Protein AF-A0A7K4D9X4-F1 (afdb_monomer_lite)

Secondary structure (DSSP, 8-state):
------STTTTPPPSSSS----------HHHHHHHHHHHHHTTS-HHHHHHHHHSPP-

Foldseek 3Di:
DDDDDPDVPRPDDPDDPDDPPDDDDDDDPVVVVVLVVVCVVVVHDSVVSCVVVPDPDD

Radius of gyration: 15.11 Å; chains: 1; bounding box: 28×45×33 Å

Structure (mmCIF, N/CA/C/O backbone):
data_AF-A0A7K4D9X4-F1
#
_entry.id   AF-A0A7K4D9X4-F1
#
loop_
_atom_site.group_PDB
_atom_site.id
_atom_site.type_symbol
_atom_site.label_atom_id
_atom_site.label_alt_id
_atom_site.label_comp_id
_atom_site.label_asym_id
_atom_site.label_entity_id
_atom_site.label_seq_id
_atom_site.pdbx_PDB_ins_code
_atom_site.Cartn_x
_atom_site.Cartn_y
_atom_site.Cartn_z
_atom_site.occupancy
_atom_site.B_iso_or_equiv
_atom_site.auth_seq_id
_atom_site.auth_comp_id
_atom_site.auth_asym_id
_atom_site.auth_atom_id
_atom_site.pdbx_PDB_model_num
ATOM 1 N N . MET A 1 1 ? 13.942 26.784 -23.801 1.00 46.38 1 MET A N 1
ATOM 2 C CA . MET A 1 1 ? 12.498 26.468 -23.725 1.00 46.38 1 MET A CA 1
ATOM 3 C C . MET A 1 1 ? 12.323 25.310 -22.757 1.00 46.38 1 MET A C 1
ATOM 5 O O . MET A 1 1 ? 12.938 24.273 -22.942 1.00 46.38 1 MET A O 1
ATOM 9 N N . ALA A 1 2 ? 11.627 25.571 -21.651 1.00 58.81 2 ALA A N 1
ATOM 10 C CA . ALA A 1 2 ? 11.525 24.707 -20.473 1.00 58.81 2 ALA A CA 1
ATOM 11 C C . ALA A 1 2 ? 10.671 23.447 -20.761 1.00 58.81 2 ALA A C 1
ATOM 13 O O . ALA A 1 2 ? 9.937 23.427 -21.742 1.00 58.81 2 ALA A O 1
ATOM 14 N N . ARG A 1 3 ? 10.660 22.401 -19.928 1.00 55.81 3 ARG A N 1
ATOM 15 C CA . ARG A 1 3 ? 9.696 22.314 -18.812 1.00 55.81 3 ARG A CA 1
ATOM 16 C C . ARG A 1 3 ? 9.776 20.916 -18.181 1.00 55.81 3 ARG A C 1
ATOM 18 O O . ARG A 1 3 ? 9.543 19.936 -18.870 1.00 55.81 3 ARG A O 1
ATOM 25 N N . GLY A 1 4 ? 9.990 20.836 -16.867 1.00 58.31 4 GLY A N 1
ATOM 26 C CA . GLY A 1 4 ? 9.553 19.670 -16.085 1.00 58.31 4 GLY A CA 1
ATOM 27 C C . GLY A 1 4 ? 10.642 18.688 -15.656 1.00 58.31 4 GLY A C 1
ATOM 28 O O . GLY A 1 4 ? 10.683 17.564 -16.129 1.00 58.31 4 GLY A O 1
ATOM 29 N N . GLY A 1 5 ? 11.479 19.078 -14.695 1.00 55.91 5 GLY A N 1
ATOM 30 C CA . GLY A 1 5 ? 12.365 18.132 -13.992 1.00 55.91 5 GLY A CA 1
ATOM 31 C C . GLY A 1 5 ? 12.606 18.464 -12.520 1.00 55.91 5 GLY A C 1
ATOM 32 O O . GLY A 1 5 ? 13.422 17.832 -11.867 1.00 55.91 5 GLY A O 1
ATOM 33 N N . LYS A 1 6 ? 11.925 19.486 -11.989 1.00 61.53 6 LYS A N 1
ATOM 34 C CA . LYS A 1 6 ? 12.140 20.007 -10.632 1.00 61.53 6 LYS A CA 1
ATOM 35 C C . LYS A 1 6 ? 10.872 19.872 -9.790 1.00 61.53 6 LYS A C 1
ATOM 37 O O . LYS A 1 6 ? 10.409 20.833 -9.188 1.00 61.53 6 LYS A O 1
ATOM 42 N N . ARG A 1 7 ? 10.233 18.703 -9.841 1.00 69.44 7 ARG A N 1
ATOM 43 C CA . ARG A 1 7 ? 9.138 18.337 -8.928 1.00 69.44 7 ARG A CA 1
ATOM 44 C C . ARG A 1 7 ? 9.533 17.061 -8.200 1.00 69.44 7 ARG A C 1
ATOM 46 O O . ARG A 1 7 ? 10.102 16.165 -8.829 1.00 69.44 7 ARG A O 1
ATOM 53 N N . GLU A 1 8 ? 9.253 16.972 -6.903 1.00 66.81 8 GLU A N 1
ATOM 54 C CA . GLU A 1 8 ? 9.468 15.730 -6.156 1.00 66.81 8 GLU A CA 1
ATOM 55 C C . GLU A 1 8 ? 8.758 14.572 -6.868 1.00 66.81 8 GLU A C 1
ATOM 57 O O . GLU A 1 8 ? 7.566 14.632 -7.159 1.00 66.81 8 GLU A O 1
ATOM 62 N N . GLY A 1 9 ? 9.523 13.537 -7.220 1.00 65.94 9 GLY A N 1
ATOM 63 C CA . GLY A 1 9 ? 9.024 12.377 -7.960 1.00 65.94 9 GLY A CA 1
ATOM 64 C C . GLY A 1 9 ? 9.166 12.441 -9.485 1.00 65.94 9 GLY A C 1
ATOM 65 O O . GLY A 1 9 ? 8.949 11.419 -10.136 1.00 65.94 9 GLY A O 1
ATOM 66 N N . SER A 1 10 ? 9.586 13.571 -10.069 1.00 57.28 10 SER A N 1
ATOM 67 C CA . SER A 1 10 ? 9.935 13.616 -11.498 1.00 57.28 10 SER A CA 1
ATOM 68 C C . SER A 1 10 ? 11.153 12.720 -11.779 1.00 57.28 10 SER A C 1
ATOM 70 O O . SER A 1 10 ? 12.188 12.849 -11.133 1.00 57.28 10 SER A O 1
ATOM 72 N N . GLY A 1 11 ? 10.997 11.744 -12.683 1.00 66.56 11 GLY A N 1
ATOM 73 C CA . GLY A 1 11 ? 12.033 10.754 -13.019 1.00 66.56 11 GLY A CA 1
ATOM 74 C C . GLY A 1 11 ? 12.013 9.448 -12.210 1.00 66.56 11 GLY A C 1
ATOM 75 O O . GLY A 1 11 ? 12.890 8.605 -12.404 1.00 66.56 11 GLY A O 1
ATOM 76 N N . ARG A 1 12 ? 11.030 9.226 -11.321 1.00 69.44 12 ARG A N 1
ATOM 77 C CA . ARG A 1 12 ? 10.900 7.929 -10.633 1.00 69.44 12 ARG A CA 1
ATOM 78 C C . ARG A 1 12 ? 10.595 6.820 -11.640 1.00 69.44 12 ARG A C 1
ATOM 80 O O . ARG A 1 12 ? 9.606 6.886 -12.366 1.00 69.44 12 ARG A O 1
ATOM 87 N N . LYS A 1 13 ? 11.448 5.792 -11.657 1.00 66.94 13 LYS A N 1
ATOM 88 C CA . LYS A 1 13 ? 11.222 4.586 -12.456 1.00 66.94 13 LYS A CA 1
ATOM 89 C C . LYS A 1 13 ? 9.971 3.866 -11.935 1.00 66.94 13 LYS A C 1
ATOM 91 O O . LYS A 1 13 ? 9.808 3.771 -10.714 1.00 66.94 13 LYS A O 1
ATOM 96 N N . PRO A 1 14 ? 9.093 3.369 -12.820 1.00 65.25 14 PRO A N 1
ATOM 97 C CA . PRO A 1 14 ? 7.985 2.526 -12.401 1.00 65.25 14 PRO A CA 1
ATOM 98 C C . PRO A 1 14 ? 8.521 1.301 -11.650 1.00 65.25 14 PRO A C 1
ATOM 100 O O . PRO A 1 14 ? 9.596 0.781 -11.951 1.00 65.25 14 PRO A O 1
ATOM 103 N N . LEU A 1 15 ? 7.778 0.858 -10.637 1.00 65.25 15 LEU A N 1
ATOM 104 C CA . LEU A 1 15 ? 8.066 -0.393 -9.944 1.00 65.25 15 LEU A CA 1
ATOM 105 C C . LEU A 1 15 ? 7.735 -1.557 -10.892 1.00 65.25 15 LEU A C 1
ATOM 107 O O . LEU A 1 15 ? 6.568 -1.896 -11.068 1.00 65.25 15 LEU A O 1
ATOM 111 N N . GLY A 1 16 ? 8.768 -2.146 -11.500 1.00 65.75 16 GLY A N 1
ATOM 112 C CA . GLY A 1 16 ? 8.670 -3.289 -12.415 1.00 65.75 16 GLY A CA 1
ATOM 113 C C . GLY A 1 16 ? 8.981 -2.954 -13.880 1.00 65.75 16 GLY A C 1
ATOM 114 O O . GLY A 1 16 ? 9.175 -1.799 -14.248 1.00 65.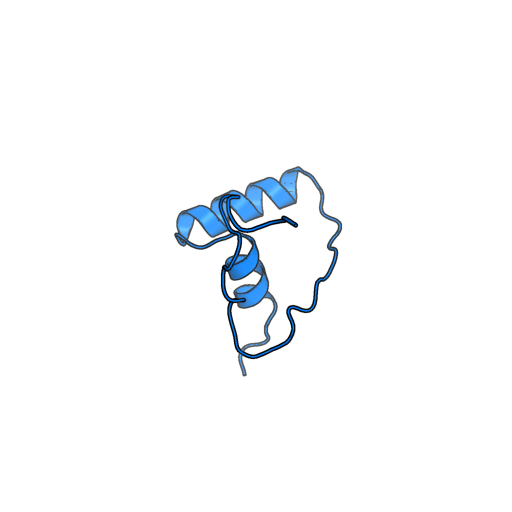75 16 GLY A O 1
ATOM 115 N N . SER A 1 17 ? 9.055 -3.994 -14.715 1.00 60.84 17 SER A N 1
ATOM 116 C CA . SER A 1 17 ? 9.333 -3.908 -16.161 1.00 60.84 17 SER A CA 1
ATOM 117 C C . SER A 1 17 ? 8.077 -3.757 -17.029 1.00 60.84 17 SER A C 1
ATOM 119 O O . SER A 1 17 ? 8.189 -3.520 -18.229 1.00 60.84 17 SER A O 1
ATOM 121 N N . SER A 1 18 ? 6.886 -3.897 -16.441 1.00 60.75 18 SER A N 1
ATOM 122 C CA . SER A 1 18 ? 5.606 -3.797 -17.147 1.00 60.75 18 SER A CA 1
ATOM 123 C C . SER A 1 18 ? 5.065 -2.370 -17.118 1.00 60.75 18 SER A C 1
ATOM 125 O O . SER A 1 18 ? 5.233 -1.652 -16.131 1.00 60.75 18 SER A O 1
ATOM 127 N N . LEU A 1 19 ? 4.339 -1.992 -18.177 1.00 61.72 19 LEU A N 1
ATOM 128 C CA . LEU A 1 19 ? 3.457 -0.825 -18.174 1.00 61.72 19 LEU A CA 1
ATOM 129 C C . LEU A 1 19 ? 2.619 -0.841 -16.890 1.00 61.72 19 LEU A C 1
ATOM 131 O O . LEU A 1 19 ? 2.005 -1.861 -16.559 1.00 61.72 19 LEU A O 1
ATOM 135 N N . ALA A 1 20 ? 2.626 0.272 -16.156 1.00 63.22 20 ALA A N 1
ATOM 136 C CA . ALA A 1 20 ? 1.807 0.427 -14.966 1.00 63.22 20 ALA A CA 1
ATOM 137 C C . ALA A 1 20 ? 0.338 0.436 -15.401 1.00 63.22 20 ALA A C 1
ATOM 139 O O . ALA A 1 20 ? -0.177 1.456 -15.855 1.00 63.22 20 ALA A O 1
ATOM 140 N N . ILE A 1 21 ? -0.328 -0.716 -15.305 1.00 66.12 21 ILE A N 1
ATOM 141 C CA . ILE A 1 21 ? -1.765 -0.812 -15.547 1.00 66.12 21 ILE A CA 1
ATOM 142 C C . ILE A 1 21 ? -2.440 -0.079 -14.390 1.00 66.12 21 ILE A C 1
ATOM 144 O O . ILE A 1 21 ? -2.541 -0.605 -13.280 1.00 66.12 21 ILE A O 1
ATOM 148 N N . SER A 1 22 ? -2.875 1.156 -14.634 1.00 69.25 22 SER A N 1
ATOM 149 C CA . SER A 1 22 ? -3.703 1.876 -13.678 1.00 69.25 22 SER A CA 1
ATOM 150 C C . SER A 1 22 ? -5.078 1.210 -13.630 1.00 69.25 22 SER A C 1
ATOM 152 O O . SER A 1 22 ? -5.758 1.046 -14.642 1.00 69.25 22 SER A O 1
ATOM 154 N N . ARG A 1 23 ? -5.485 0.780 -12.435 1.00 74.75 23 ARG A N 1
ATOM 155 C CA . ARG A 1 23 ? -6.840 0.297 -12.166 1.00 74.75 23 ARG A CA 1
ATOM 156 C C . ARG A 1 23 ? -7.461 1.191 -11.110 1.00 74.75 23 ARG A C 1
ATOM 158 O O . ARG A 1 23 ? -6.866 1.404 -10.056 1.00 74.75 23 ARG A O 1
ATOM 165 N N . ASN A 1 24 ? -8.655 1.692 -11.400 1.00 83.06 24 ASN A N 1
ATOM 166 C CA . ASN A 1 24 ? -9.441 2.440 -10.431 1.00 83.06 24 ASN A CA 1
ATOM 167 C C . ASN A 1 24 ? -10.270 1.453 -9.614 1.00 83.06 24 ASN A C 1
ATOM 169 O O . ASN A 1 24 ? -10.991 0.632 -10.179 1.00 83.06 24 ASN A O 1
ATOM 173 N N . ILE A 1 25 ? -10.172 1.543 -8.292 1.00 84.38 25 ILE A N 1
ATOM 174 C CA . ILE A 1 25 ? -10.943 0.724 -7.357 1.00 84.38 25 ILE A CA 1
ATOM 175 C C . ILE A 1 25 ? -11.820 1.680 -6.556 1.00 84.38 25 ILE A C 1
ATOM 177 O O . ILE A 1 25 ? -11.337 2.700 -6.066 1.00 84.38 25 ILE A O 1
ATOM 181 N N . ARG A 1 26 ? -13.112 1.371 -6.448 1.00 90.50 26 ARG A N 1
ATOM 182 C CA . ARG A 1 26 ? -14.032 2.095 -5.568 1.00 90.50 26 ARG A CA 1
ATOM 183 C C . ARG A 1 26 ? -14.101 1.342 -4.249 1.00 90.50 26 ARG A C 1
ATOM 185 O O . ARG A 1 26 ? -14.432 0.162 -4.245 1.00 90.50 26 ARG A O 1
ATOM 192 N N . VAL A 1 27 ? -13.774 2.022 -3.163 1.00 90.94 27 VAL A N 1
ATOM 193 C CA . VAL A 1 27 ? -13.823 1.487 -1.801 1.00 90.94 27 VAL A CA 1
ATOM 194 C C . VAL A 1 27 ? -14.477 2.511 -0.891 1.00 90.94 27 VAL A C 1
ATOM 196 O O . VAL A 1 27 ? -14.470 3.707 -1.192 1.00 90.94 27 VAL A O 1
ATOM 199 N N . THR A 1 28 ? -15.054 2.037 0.208 1.00 96.12 28 THR A N 1
ATOM 200 C CA . THR A 1 28 ? -15.538 2.919 1.269 1.00 96.12 28 THR A CA 1
ATOM 201 C C . THR A 1 28 ? -14.358 3.565 2.000 1.00 96.12 28 THR A C 1
ATOM 203 O O . THR A 1 28 ? -13.217 3.099 1.909 1.00 96.12 28 THR A O 1
ATOM 206 N N . GLN A 1 29 ? -14.627 4.641 2.740 1.00 94.12 29 GLN A N 1
ATOM 207 C CA . GLN A 1 29 ? -13.601 5.300 3.547 1.00 94.12 29 GLN A CA 1
ATOM 208 C C . GLN A 1 29 ? -13.048 4.359 4.632 1.00 94.12 29 GLN A C 1
ATOM 210 O O . GLN A 1 29 ? -11.837 4.294 4.828 1.00 94.12 29 GLN A O 1
ATOM 215 N N . GLU A 1 30 ? -13.919 3.575 5.271 1.00 96.00 30 GLU A N 1
ATOM 216 C CA . GLU A 1 30 ? -13.533 2.619 6.315 1.00 96.00 30 GLU A CA 1
ATOM 217 C C . GLU A 1 30 ? -12.571 1.546 5.793 1.00 96.00 30 GLU A C 1
ATOM 219 O O . GLU A 1 30 ? -11.564 1.231 6.431 1.00 96.00 30 GLU A O 1
ATOM 224 N N . ASP A 1 31 ? -12.848 1.001 4.607 1.00 92.62 31 ASP A N 1
ATOM 225 C CA . ASP A 1 31 ? -11.983 -0.004 3.987 1.00 92.62 31 ASP A CA 1
ATOM 226 C C . ASP A 1 31 ? -10.642 0.595 3.555 1.00 92.62 31 ASP A C 1
ATOM 228 O O . ASP A 1 31 ? -9.595 -0.051 3.664 1.00 92.62 31 ASP A O 1
ATOM 232 N N . TRP A 1 32 ? -10.654 1.850 3.100 1.00 92.12 32 TRP A N 1
ATOM 233 C CA . TRP A 1 32 ? -9.438 2.560 2.727 1.00 92.12 32 TRP A CA 1
ATOM 234 C C . TRP A 1 32 ? -8.506 2.787 3.919 1.00 92.12 32 TRP A C 1
ATOM 236 O O . TRP A 1 32 ? -7.291 2.603 3.799 1.00 92.12 32 TRP A O 1
ATOM 246 N N . ASP A 1 33 ? -9.056 3.134 5.080 1.00 95.19 33 ASP A N 1
ATOM 247 C CA . ASP A 1 33 ? -8.256 3.355 6.281 1.00 95.19 33 ASP A CA 1
ATOM 248 C C . ASP A 1 33 ? -7.695 2.037 6.839 1.00 95.19 33 ASP A C 1
ATOM 250 O O . ASP A 1 33 ? -6.502 1.968 7.151 1.00 95.19 33 ASP A O 1
ATOM 254 N N . LYS A 1 34 ? -8.464 0.939 6.792 1.00 94.25 34 LYS A N 1
ATOM 255 C CA . LYS A 1 34 ? -7.947 -0.411 7.097 1.00 94.25 34 LYS A CA 1
ATOM 256 C C . LYS A 1 34 ? -6.781 -0.802 6.184 1.00 94.25 34 LYS A C 1
ATOM 258 O O . LYS A 1 34 ? -5.776 -1.339 6.653 1.00 94.25 34 LYS A O 1
ATOM 263 N N . LEU A 1 35 ? -6.871 -0.519 4.881 1.00 92.19 35 LEU A N 1
ATOM 264 C CA . LEU A 1 35 ? -5.787 -0.804 3.934 1.00 92.19 35 LEU A CA 1
ATOM 265 C C . LEU A 1 35 ? -4.510 -0.018 4.256 1.00 92.19 35 LEU A C 1
ATOM 267 O O . LEU A 1 35 ? -3.414 -0.578 4.160 1.00 92.19 35 LEU A O 1
ATOM 271 N N . LYS A 1 36 ? -4.628 1.249 4.671 1.00 92.88 36 LYS A N 1
ATOM 272 C CA . LYS A 1 36 ? -3.473 2.050 5.109 1.00 92.88 36 LYS A CA 1
ATOM 273 C C . LYS A 1 36 ? -2.813 1.466 6.347 1.00 92.88 36 LYS A C 1
ATOM 275 O O . LYS A 1 36 ? -1.590 1.353 6.372 1.00 92.88 36 LYS A O 1
ATOM 280 N N . GLU A 1 37 ? -3.596 1.075 7.349 1.00 94.62 37 GLU A N 1
ATOM 281 C CA . GLU A 1 37 ? -3.057 0.460 8.564 1.00 94.62 37 GLU A CA 1
ATOM 282 C C . GLU A 1 37 ? -2.312 -0.840 8.252 1.00 94.62 37 GLU A C 1
ATOM 284 O O . GLU A 1 37 ? -1.191 -1.049 8.716 1.00 94.62 37 GLU A O 1
ATOM 289 N N . LEU A 1 38 ? -2.904 -1.703 7.424 1.00 93.25 38 LEU A N 1
ATOM 290 C CA . LEU A 1 38 ? -2.303 -2.978 7.035 1.00 93.25 38 LEU A CA 1
ATOM 291 C C . LEU A 1 38 ? -1.028 -2.795 6.200 1.00 93.25 38 LEU A C 1
ATOM 293 O O . LEU A 1 38 ? -0.071 -3.555 6.370 1.00 93.25 38 LEU A O 1
ATOM 297 N N . ALA A 1 39 ? -0.995 -1.790 5.325 1.00 92.88 39 ALA A N 1
ATOM 298 C CA . ALA A 1 39 ? 0.198 -1.436 4.562 1.00 92.88 39 ALA A CA 1
ATOM 299 C C . ALA A 1 39 ? 1.303 -0.867 5.470 1.00 92.88 39 ALA A C 1
ATOM 301 O O . ALA A 1 39 ? 2.456 -1.293 5.369 1.00 92.88 39 ALA A O 1
ATOM 302 N N . SER A 1 40 ? 0.935 0.013 6.409 1.00 92.62 40 SER A N 1
ATOM 303 C CA . SER A 1 40 ? 1.841 0.615 7.394 1.00 92.62 40 SER A CA 1
ATOM 304 C C . SER A 1 40 ? 2.497 -0.440 8.289 1.00 92.62 40 SER A C 1
ATOM 306 O O . SER A 1 40 ? 3.720 -0.461 8.415 1.00 92.62 40 SER A O 1
ATOM 308 N N . LYS A 1 41 ? 1.716 -1.407 8.799 1.00 93.50 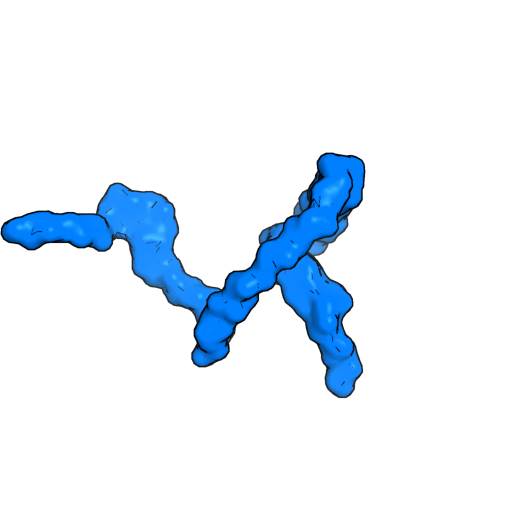41 LYS A N 1
ATOM 309 C CA . LYS A 1 41 ? 2.223 -2.546 9.592 1.00 93.50 41 LYS A CA 1
ATOM 310 C C . LYS A 1 41 ? 3.266 -3.386 8.852 1.00 93.50 41 LYS A C 1
ATOM 312 O O . LYS A 1 41 ? 4.113 -4.006 9.483 1.00 93.50 41 LYS A O 1
ATOM 317 N N . LYS A 1 42 ? 3.198 -3.433 7.519 1.00 91.50 42 LYS A N 1
ATOM 318 C CA . LYS A 1 42 ? 4.139 -4.173 6.666 1.00 91.50 42 LYS A CA 1
ATOM 319 C C . LYS A 1 42 ? 5.260 -3.290 6.098 1.00 91.50 42 LYS A C 1
ATOM 321 O O . LYS A 1 42 ? 6.033 -3.785 5.283 1.00 91.50 42 LYS A O 1
ATOM 326 N N . HIS A 1 43 ? 5.339 -2.014 6.491 1.00 91.69 43 HIS A N 1
ATOM 327 C CA . HIS A 1 43 ? 6.296 -1.019 5.986 1.00 91.69 43 HIS A CA 1
ATOM 328 C C . HIS A 1 43 ? 6.351 -0.923 4.450 1.00 91.69 43 HIS A C 1
ATOM 330 O O . HIS A 1 43 ? 7.405 -0.687 3.861 1.00 91.69 43 HIS A O 1
ATOM 336 N N . ILE A 1 44 ? 5.209 -1.111 3.786 1.00 90.56 44 ILE A N 1
ATOM 337 C CA . ILE A 1 44 ? 5.083 -1.018 2.326 1.00 90.56 44 ILE A CA 1
ATOM 338 C C . ILE A 1 44 ? 4.039 0.023 1.942 1.00 90.56 44 ILE A C 1
ATOM 340 O O . ILE A 1 44 ? 3.174 0.387 2.738 1.00 90.56 44 ILE A O 1
ATOM 344 N N . SER A 1 45 ? 4.097 0.502 0.699 1.00 88.88 45 SER A N 1
ATOM 345 C CA . SER A 1 45 ? 3.062 1.411 0.207 1.00 88.88 45 SER A CA 1
ATOM 346 C C . SER A 1 45 ? 1.722 0.686 0.052 1.00 88.88 45 SER A C 1
ATOM 348 O O . SER A 1 45 ? 1.674 -0.513 -0.229 1.00 88.88 45 SER A O 1
ATOM 350 N N . VAL A 1 46 ? 0.616 1.425 0.175 1.00 88.94 46 VAL A N 1
ATOM 351 C CA . VAL A 1 46 ? -0.742 0.879 -0.014 1.00 88.94 46 VAL A CA 1
ATOM 352 C C . VAL A 1 46 ? -0.878 0.211 -1.385 1.00 88.94 46 VAL A C 1
ATOM 354 O O . VAL A 1 46 ? -1.416 -0.886 -1.499 1.00 88.94 46 VAL A O 1
ATOM 357 N N . THR A 1 47 ? -0.298 0.813 -2.425 1.00 85.44 47 THR A N 1
ATOM 358 C CA . THR A 1 47 ? -0.269 0.238 -3.775 1.00 85.44 47 THR A CA 1
ATOM 359 C C . THR A 1 47 ? 0.456 -1.109 -3.812 1.00 85.4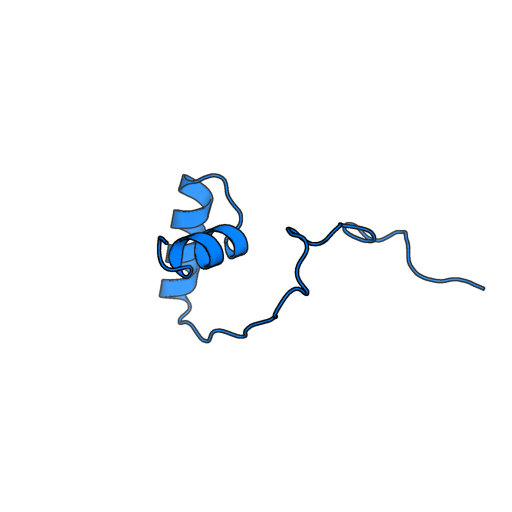4 47 THR A C 1
ATOM 361 O O . THR A 1 47 ? -0.048 -2.060 -4.402 1.00 85.44 47 THR A O 1
ATOM 364 N N . GLN A 1 48 ? 1.619 -1.220 -3.162 1.00 84.44 48 GLN A N 1
ATOM 365 C CA . GLN A 1 48 ? 2.362 -2.483 -3.082 1.00 84.44 48 GLN A CA 1
ATOM 366 C C . GLN A 1 48 ? 1.598 -3.542 -2.290 1.00 84.44 48 GLN A C 1
ATOM 368 O O . GLN A 1 48 ? 1.625 -4.715 -2.658 1.00 84.44 48 GLN A O 1
ATOM 373 N N . TYR A 1 49 ? 0.910 -3.133 -1.224 1.00 89.62 49 TYR A N 1
ATOM 374 C CA . TYR A 1 49 ? 0.067 -4.023 -0.439 1.00 89.62 49 TYR A CA 1
ATOM 375 C C . TYR A 1 49 ? -1.059 -4.615 -1.299 1.00 89.62 49 TYR A C 1
ATOM 377 O O . TYR A 1 49 ? -1.200 -5.834 -1.364 1.00 89.62 49 TYR A O 1
ATOM 385 N N . ILE A 1 50 ? -1.798 -3.770 -2.026 1.00 87.75 50 ILE A N 1
ATOM 386 C 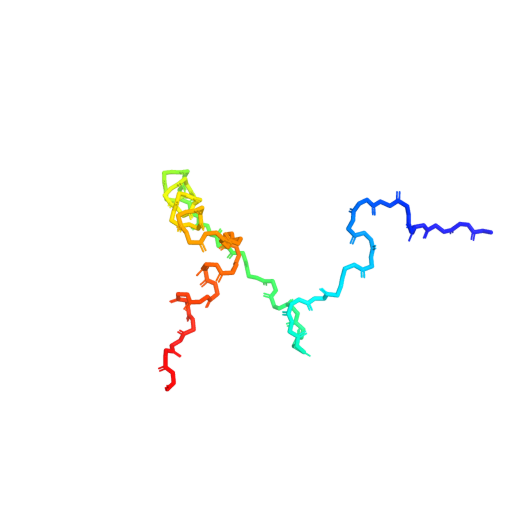CA . ILE A 1 50 ? -2.890 -4.200 -2.915 1.00 87.75 50 ILE A CA 1
ATOM 387 C C . ILE A 1 50 ? -2.368 -5.129 -4.018 1.00 87.75 50 ILE A C 1
ATOM 389 O O . ILE A 1 50 ? -2.967 -6.169 -4.289 1.00 87.75 50 ILE A O 1
ATOM 393 N N . LEU A 1 51 ? -1.231 -4.802 -4.637 1.00 83.44 51 LEU A N 1
ATOM 394 C CA . LEU A 1 51 ? -0.628 -5.650 -5.668 1.00 83.44 51 LEU A CA 1
ATOM 395 C C . LEU A 1 51 ? -0.226 -7.027 -5.124 1.00 83.44 51 LEU A C 1
ATOM 397 O O . LEU A 1 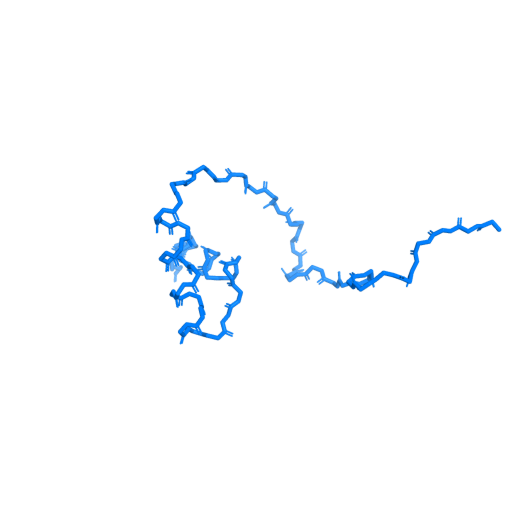51 ? -0.564 -8.035 -5.734 1.00 83.44 51 LEU A O 1
ATOM 401 N N . LYS A 1 52 ? 0.430 -7.089 -3.958 1.00 85.06 52 LYS A N 1
ATOM 402 C CA . LYS A 1 52 ? 0.814 -8.367 -3.335 1.00 85.06 52 LYS A CA 1
ATOM 403 C C . LYS A 1 52 ? -0.388 -9.240 -2.977 1.00 85.06 52 LYS A C 1
ATOM 405 O O . LYS A 1 52 ? -0.287 -10.451 -3.090 1.00 85.06 52 LYS A O 1
ATOM 410 N N . MET A 1 53 ? -1.491 -8.637 -2.536 1.00 85.12 53 MET A N 1
ATOM 411 C CA . MET A 1 53 ? -2.694 -9.382 -2.145 1.00 85.12 53 MET A CA 1
ATOM 412 C C . MET A 1 53 ? -3.574 -9.781 -3.339 1.00 85.12 53 MET A C 1
ATOM 414 O O . MET A 1 53 ? -4.357 -10.715 -3.220 1.00 85.12 53 MET A O 1
ATOM 418 N N . SER A 1 54 ? -3.486 -9.066 -4.467 1.00 80.31 54 SER A N 1
ATOM 419 C CA . SER A 1 54 ? -4.329 -9.312 -5.651 1.00 80.31 54 SER A CA 1
ATOM 420 C C . SER A 1 54 ? -3.722 -10.279 -6.663 1.00 80.31 54 SER A C 1
ATOM 422 O O . SER A 1 54 ? -4.457 -10.851 -7.467 1.00 80.31 54 SER A O 1
ATOM 424 N N . LEU A 1 55 ? -2.400 -10.461 -6.654 1.00 75.06 55 LEU A N 1
ATOM 425 C CA . LEU A 1 55 ? -1.756 -11.457 -7.500 1.00 75.06 55 LEU A CA 1
ATOM 426 C C . LEU A 1 55 ? -2.019 -12.850 -6.908 1.00 75.06 55 LEU A C 1
ATOM 428 O O . LEU A 1 55 ? -1.667 -13.078 -5.751 1.00 75.06 55 LEU A O 1
ATOM 432 N N . PRO A 1 56 ? -2.624 -13.788 -7.661 1.00 64.75 56 PRO A N 1
ATOM 433 C CA . PRO A 1 56 ? -2.727 -15.165 -7.202 1.00 64.75 56 PRO A CA 1
ATOM 434 C C . PRO A 1 56 ? -1.310 -15.712 -7.000 1.00 64.75 56 PRO A C 1
ATOM 436 O O . PRO A 1 56 ? -0.463 -15.563 -7.885 1.00 64.75 56 PRO A O 1
ATOM 439 N N . ASN A 1 57 ? -1.048 -16.310 -5.832 1.00 57.34 57 ASN A N 1
ATOM 440 C CA . ASN A 1 57 ? 0.175 -17.079 -5.613 1.00 57.34 57 ASN A CA 1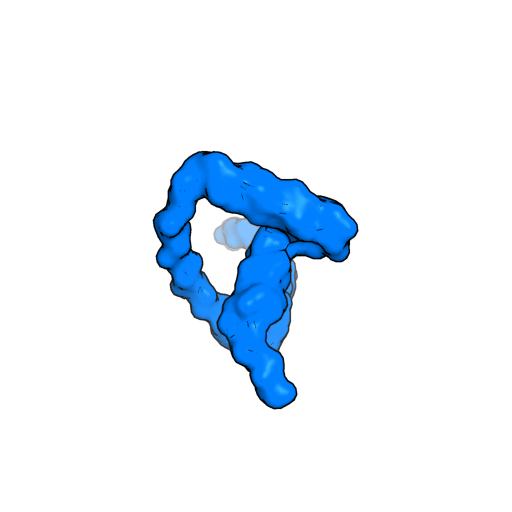
ATOM 441 C C . ASN A 1 57 ? 0.257 -18.123 -6.732 1.00 57.34 57 ASN A C 1
ATOM 443 O O . ASN A 1 57 ? -0.672 -18.913 -6.903 1.00 57.34 57 ASN A O 1
ATOM 447 N N . LYS A 1 58 ? 1.315 -18.038 -7.532 1.00 46.81 58 LYS A N 1
ATOM 448 C CA . LYS A 1 58 ? 1.591 -18.980 -8.611 1.00 46.81 58 LYS A CA 1
ATOM 449 C C . LYS A 1 58 ? 2.201 -20.255 -8.051 1.00 46.81 58 LYS A C 1
ATOM 451 O O . LYS A 1 58 ? 2.984 -20.128 -7.083 1.00 46.81 58 LYS A O 1
#

Sequence (58 aa):
MARGGKREGSGRKPLGSSLAISRNIRVTQEDWDKLKELASKKHISVTQYILKMSLPNK

pLDDT: mean 77.41, std 14.72, range [46.38, 96.12]